Protein AF-A0A958XP12-F1 (afdb_monomer_lite)

Structure (mmCIF, N/CA/C/O backbone):
data_AF-A0A958XP12-F1
#
_entry.id   AF-A0A958XP12-F1
#
loop_
_atom_site.group_PDB
_atom_site.id
_atom_site.type_symbol
_atom_site.label_atom_id
_atom_site.label_alt_id
_atom_site.label_comp_id
_atom_site.label_asym_id
_atom_site.label_entity_id
_atom_site.label_seq_id
_atom_site.pdbx_PDB_ins_code
_atom_site.Cartn_x
_atom_site.Cartn_y
_atom_site.Cartn_z
_atom_site.occupancy
_atom_site.B_iso_or_equiv
_atom_site.auth_seq_id
_atom_site.auth_comp_id
_atom_site.auth_asym_id
_atom_site.auth_atom_id
_atom_site.pdbx_PDB_model_num
ATOM 1 N N . MET A 1 1 ? 42.871 -9.742 24.545 1.00 56.06 1 MET A N 1
ATOM 2 C CA . MET A 1 1 ? 42.471 -8.638 23.638 1.00 56.06 1 MET A CA 1
ATOM 3 C C . MET A 1 1 ? 41.776 -9.166 22.369 1.00 56.06 1 MET A C 1
ATOM 5 O O . MET A 1 1 ? 42.217 -8.876 21.269 1.00 56.06 1 MET A O 1
ATOM 9 N N . LYS A 1 2 ? 40.724 -9.990 22.494 1.00 57.03 2 LYS A N 1
ATOM 10 C CA . LYS A 1 2 ? 39.988 -10.587 21.356 1.00 57.03 2 LYS A CA 1
ATOM 11 C C . LYS A 1 2 ? 38.436 -10.591 21.445 1.00 57.03 2 LYS A C 1
ATOM 13 O O . LYS A 1 2 ? 37.845 -11.048 20.479 1.00 57.03 2 LYS A O 1
ATOM 18 N N . PRO A 1 3 ? 37.732 -10.109 22.499 1.00 56.09 3 PRO A N 1
ATOM 19 C CA . PRO A 1 3 ? 36.262 -10.173 22.502 1.00 56.09 3 PRO A CA 1
ATOM 20 C C . PRO A 1 3 ? 35.584 -8.970 21.822 1.00 56.09 3 PRO A C 1
ATOM 22 O O . PRO A 1 3 ? 34.453 -9.090 21.362 1.00 56.09 3 PRO A O 1
ATOM 25 N N . LEU A 1 4 ? 36.267 -7.821 21.718 1.00 58.84 4 LEU A N 1
ATOM 26 C CA . LEU A 1 4 ? 35.678 -6.594 21.164 1.00 58.84 4 LEU A CA 1
ATOM 27 C C . LEU A 1 4 ? 35.451 -6.690 19.645 1.00 58.84 4 LEU A C 1
ATOM 29 O O . LEU A 1 4 ? 34.446 -6.208 19.134 1.00 58.84 4 LEU A O 1
ATOM 33 N N . PHE A 1 5 ? 36.355 -7.368 18.934 1.00 59.00 5 PHE A N 1
ATOM 34 C CA . PHE A 1 5 ? 36.275 -7.528 17.480 1.00 59.00 5 PHE A CA 1
ATOM 35 C C . PHE A 1 5 ? 35.130 -8.468 17.070 1.00 59.00 5 PHE A C 1
ATOM 37 O O . PHE A 1 5 ? 34.421 -8.209 16.104 1.00 59.00 5 PHE A O 1
ATOM 44 N N . THR A 1 6 ? 34.891 -9.524 17.852 1.00 59.31 6 THR A N 1
ATOM 45 C CA . THR A 1 6 ? 33.806 -10.487 17.612 1.00 59.31 6 THR A CA 1
ATOM 46 C C . THR A 1 6 ? 32.430 -9.863 17.839 1.00 59.31 6 THR A C 1
ATOM 48 O O . THR A 1 6 ? 31.501 -10.130 17.082 1.00 59.31 6 THR A O 1
ATOM 51 N N . PHE A 1 7 ? 32.301 -8.982 18.835 1.00 58.03 7 PHE A N 1
ATOM 52 C CA . PHE A 1 7 ? 31.047 -8.276 19.114 1.00 58.03 7 PHE A CA 1
ATOM 53 C C . PHE A 1 7 ? 30.670 -7.306 17.983 1.00 58.03 7 PHE A C 1
ATOM 55 O O . PHE A 1 7 ? 29.507 -7.207 17.598 1.00 58.03 7 PHE A O 1
ATOM 62 N N . LEU A 1 8 ? 31.670 -6.643 17.397 1.00 58.00 8 LEU A N 1
ATOM 63 C CA . LEU A 1 8 ? 31.486 -5.687 16.305 1.00 58.00 8 LEU A CA 1
ATOM 64 C C . LEU A 1 8 ? 31.008 -6.374 15.015 1.00 58.00 8 LEU A C 1
ATOM 66 O O . LEU A 1 8 ? 30.164 -5.840 14.301 1.00 58.00 8 LEU A O 1
ATOM 70 N N . ILE A 1 9 ? 31.471 -7.602 14.770 1.00 58.62 9 ILE A N 1
ATOM 71 C CA . ILE A 1 9 ? 31.038 -8.431 13.640 1.00 58.62 9 ILE A CA 1
ATOM 72 C C . ILE A 1 9 ? 29.573 -8.885 13.803 1.00 58.62 9 ILE A C 1
ATOM 74 O O . ILE A 1 9 ? 28.804 -8.818 12.848 1.00 58.62 9 ILE A O 1
ATOM 78 N N . VAL A 1 10 ? 29.144 -9.282 15.008 1.00 58.28 10 VAL A N 1
ATOM 79 C CA . VAL A 1 10 ? 27.753 -9.718 15.268 1.00 58.28 10 VAL A CA 1
ATOM 80 C C . VAL A 1 10 ? 26.746 -8.574 15.085 1.00 58.28 10 VAL A C 1
ATOM 82 O O . VAL A 1 10 ? 25.683 -8.770 14.490 1.00 58.28 10 VAL A O 1
ATOM 85 N N . VAL A 1 11 ? 27.090 -7.356 15.514 1.00 56.91 11 VAL A N 1
ATOM 86 C CA . VAL A 1 11 ? 26.243 -6.168 15.295 1.00 56.91 11 VAL A CA 1
ATOM 87 C C . VAL A 1 11 ? 26.144 -5.829 13.801 1.00 56.91 11 VAL A C 1
ATOM 89 O O . VAL A 1 11 ? 25.067 -5.471 13.326 1.00 56.91 11 VAL A O 1
ATOM 92 N N . PHE A 1 12 ? 27.224 -6.017 13.036 1.00 51.75 12 PHE A N 1
ATOM 93 C CA . PHE A 1 12 ? 27.243 -5.758 11.593 1.00 51.75 12 PHE A CA 1
ATOM 94 C C . PHE A 1 12 ? 26.412 -6.766 10.775 1.00 51.75 12 PHE A C 1
ATOM 96 O O . PHE A 1 12 ? 25.830 -6.397 9.761 1.00 51.75 12 PHE A O 1
ATOM 103 N N . TYR A 1 13 ? 26.287 -8.023 11.218 1.00 52.97 13 TYR A N 1
ATOM 104 C CA . TYR A 1 13 ? 25.411 -9.007 10.557 1.00 52.97 13 TYR A CA 1
ATOM 105 C C . TYR A 1 13 ? 23.925 -8.837 10.904 1.00 52.97 13 TYR A C 1
ATOM 107 O O . TYR A 1 13 ? 23.062 -9.248 10.130 1.00 52.97 13 TYR A O 1
ATOM 115 N N . SER A 1 14 ? 23.608 -8.189 12.027 1.00 50.69 14 SER A N 1
ATOM 116 C CA . SER A 1 14 ? 22.222 -7.933 12.449 1.00 50.69 14 SER A CA 1
ATOM 117 C C . SER A 1 14 ? 21.520 -6.873 11.587 1.00 50.69 14 SER A C 1
ATOM 119 O O . SER A 1 14 ? 20.296 -6.877 11.476 1.00 50.69 14 SER A O 1
ATOM 121 N N . SER A 1 15 ? 22.274 -5.966 10.956 1.00 49.16 15 SER A N 1
ATOM 122 C CA . SER A 1 15 ? 21.731 -4.875 10.130 1.00 49.16 15 SER A CA 1
ATOM 123 C C . SER A 1 15 ? 21.431 -5.279 8.679 1.00 49.16 15 SER A C 1
ATOM 125 O O . SER A 1 15 ? 20.682 -4.583 7.995 1.00 49.16 15 SER A O 1
ATOM 127 N N . LEU A 1 16 ? 21.954 -6.417 8.209 1.00 47.53 16 LEU A N 1
ATOM 128 C CA . LEU A 1 16 ? 21.762 -6.902 6.835 1.00 47.53 16 LEU A CA 1
ATOM 129 C C . LEU A 1 16 ? 20.411 -7.600 6.606 1.00 47.53 16 LEU A C 1
ATOM 131 O O . LEU A 1 16 ? 20.012 -7.804 5.462 1.00 47.53 16 LEU A O 1
ATOM 135 N N . ALA A 1 17 ? 19.670 -7.921 7.670 1.00 48.59 17 ALA A N 1
ATOM 136 C CA . ALA A 1 17 ? 18.374 -8.594 7.570 1.00 48.59 17 ALA A CA 1
ATOM 137 C C . ALA A 1 17 ? 17.222 -7.681 7.091 1.00 48.59 17 ALA A C 1
ATOM 139 O O . ALA A 1 17 ? 16.111 -8.162 6.881 1.00 48.59 17 ALA A O 1
ATOM 140 N N . PHE A 1 18 ? 17.451 -6.372 6.921 1.00 52.06 18 PHE A N 1
ATOM 141 C CA . PHE A 1 18 ? 16.371 -5.391 6.733 1.00 52.06 18 PHE A CA 1
ATOM 142 C C . PHE A 1 18 ? 16.212 -4.841 5.304 1.00 52.06 18 PHE A C 1
ATOM 144 O O . PHE A 1 18 ? 15.454 -3.898 5.095 1.00 52.06 18 PHE A O 1
ATOM 151 N N . ALA A 1 19 ? 16.900 -5.402 4.306 1.00 50.06 19 ALA A N 1
ATOM 152 C CA . ALA A 1 19 ? 16.948 -4.814 2.961 1.00 50.06 19 ALA A CA 1
ATOM 153 C C . ALA A 1 19 ? 16.498 -5.747 1.825 1.00 50.06 19 ALA A C 1
ATOM 155 O O . ALA A 1 19 ? 16.880 -5.539 0.673 1.00 50.06 19 ALA A O 1
ATOM 156 N N . GLN A 1 20 ? 15.654 -6.751 2.094 1.00 55.31 20 GLN A N 1
ATOM 157 C CA . GLN A 1 20 ? 15.004 -7.505 1.015 1.00 55.31 20 GLN A CA 1
ATOM 158 C C . GLN A 1 20 ? 13.810 -6.713 0.460 1.00 55.31 20 GLN A C 1
ATOM 160 O O . GLN A 1 20 ? 12.643 -7.032 0.670 1.00 55.31 20 GLN A O 1
ATOM 165 N N . SER A 1 21 ? 14.132 -5.607 -0.204 1.00 67.31 21 SER A N 1
ATOM 166 C CA . SER A 1 21 ? 13.186 -4.593 -0.665 1.00 67.31 21 SER A CA 1
ATOM 167 C C . SER A 1 21 ? 12.849 -4.824 -2.137 1.00 67.31 21 SER A C 1
ATOM 169 O O . SER A 1 21 ? 13.659 -4.556 -3.018 1.00 67.31 21 SER A O 1
ATOM 171 N N . SER A 1 22 ? 11.653 -5.343 -2.404 1.00 88.88 22 SER A N 1
ATOM 172 C CA . SER A 1 22 ? 11.099 -5.480 -3.755 1.00 88.88 22 SER A CA 1
ATOM 173 C C . SER A 1 22 ? 9.663 -4.968 -3.779 1.00 88.88 22 SER A C 1
ATOM 175 O O . SER A 1 22 ? 9.003 -4.920 -2.736 1.00 88.88 22 SER A O 1
ATOM 177 N N . TYR A 1 23 ? 9.154 -4.644 -4.971 1.00 94.31 23 TYR A N 1
ATOM 178 C CA . TYR A 1 23 ? 7.740 -4.316 -5.176 1.00 94.31 23 TYR A CA 1
ATOM 179 C C . TYR A 1 23 ? 6.820 -5.356 -4.521 1.00 94.31 23 TYR A C 1
ATOM 181 O O . TYR A 1 23 ? 5.957 -5.010 -3.716 1.00 94.31 23 TYR A O 1
ATOM 189 N N . GLY A 1 24 ? 7.047 -6.643 -4.810 1.00 95.06 24 GLY A N 1
ATOM 190 C CA . GLY A 1 24 ? 6.213 -7.731 -4.300 1.00 95.06 24 GLY A CA 1
ATOM 191 C C . GLY A 1 24 ? 6.201 -7.792 -2.774 1.00 95.06 24 GLY A C 1
ATOM 192 O O . GLY A 1 24 ? 5.137 -7.914 -2.173 1.00 95.06 24 GLY A O 1
ATOM 193 N N . GLU A 1 25 ? 7.360 -7.632 -2.137 1.00 95.38 25 GLU A N 1
ATOM 194 C CA . GLU A 1 25 ? 7.451 -7.631 -0.678 1.00 95.38 25 GLU A CA 1
ATOM 195 C C . GLU A 1 25 ? 6.712 -6.446 -0.050 1.00 95.38 25 GLU A C 1
ATOM 197 O O . GLU A 1 25 ? 5.939 -6.616 0.896 1.00 95.38 25 GLU A O 1
ATOM 202 N N . ALA A 1 26 ? 6.884 -5.253 -0.617 1.00 96.38 26 ALA A N 1
ATOM 203 C CA . ALA A 1 26 ? 6.192 -4.056 -0.164 1.00 96.38 26 ALA A CA 1
ATOM 204 C C . ALA A 1 26 ? 4.662 -4.192 -0.310 1.00 96.38 26 ALA A C 1
ATOM 206 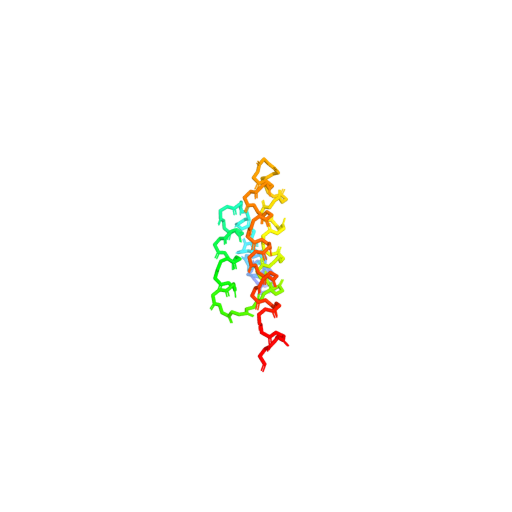O O . ALA A 1 26 ? 3.929 -3.840 0.617 1.00 96.38 26 ALA A O 1
ATOM 207 N N . ILE A 1 27 ? 4.175 -4.797 -1.403 1.00 97.81 27 ILE A N 1
ATOM 208 C CA . ILE A 1 27 ? 2.750 -5.125 -1.573 1.00 97.81 27 ILE A CA 1
ATOM 209 C C . ILE A 1 27 ? 2.270 -6.115 -0.507 1.00 97.81 27 ILE A C 1
ATOM 211 O O . ILE A 1 27 ? 1.249 -5.856 0.130 1.00 97.81 27 ILE A O 1
ATOM 215 N N . ARG A 1 28 ? 2.999 -7.215 -0.257 1.00 97.56 28 ARG A N 1
ATOM 216 C CA . ARG A 1 28 ? 2.613 -8.209 0.766 1.00 97.56 28 ARG A CA 1
ATOM 217 C C . ARG A 1 28 ? 2.498 -7.584 2.153 1.00 97.56 28 ARG A C 1
ATOM 219 O O . ARG A 1 28 ? 1.529 -7.845 2.867 1.00 97.56 28 ARG A O 1
ATOM 226 N N . GLN A 1 29 ? 3.472 -6.755 2.525 1.00 97.44 29 GLN A N 1
ATOM 227 C CA . GLN A 1 29 ? 3.475 -6.058 3.809 1.00 97.44 29 GLN A CA 1
ATOM 228 C C . GLN A 1 29 ? 2.329 -5.045 3.907 1.00 97.44 29 GLN A C 1
ATOM 230 O O . GLN A 1 29 ? 1.680 -4.970 4.950 1.00 97.44 29 GLN A O 1
ATOM 235 N N . GLY A 1 30 ? 2.047 -4.304 2.829 1.00 97.62 30 GLY A N 1
ATOM 236 C CA . GLY A 1 30 ? 0.916 -3.379 2.771 1.00 97.62 30 GLY A CA 1
ATOM 237 C C . GLY A 1 30 ? -0.430 -4.089 2.918 1.00 97.62 30 GLY A C 1
ATOM 238 O O . GLY A 1 30 ? -1.238 -3.701 3.757 1.00 97.62 30 GLY A O 1
ATOM 239 N N . ASP A 1 31 ? -0.632 -5.193 2.195 1.00 98.38 31 ASP A N 1
ATOM 240 C CA . ASP A 1 31 ? -1.859 -5.995 2.264 1.00 98.38 31 ASP A CA 1
ATOM 241 C C . ASP A 1 31 ? -2.053 -6.628 3.651 1.00 98.38 31 ASP A C 1
ATOM 243 O O . ASP A 1 31 ? -3.176 -6.715 4.151 1.00 98.38 31 ASP A O 1
ATOM 247 N N . ALA A 1 32 ? -0.968 -7.060 4.300 1.00 98.31 32 ALA A N 1
ATOM 248 C CA . ALA A 1 32 ? -1.021 -7.561 5.670 1.00 98.31 32 ALA A CA 1
ATOM 249 C C . ALA A 1 32 ? -1.411 -6.464 6.673 1.00 98.31 32 ALA A C 1
ATOM 251 O O . ALA A 1 32 ? -2.257 -6.710 7.530 1.00 98.31 32 ALA A O 1
ATOM 252 N N . ALA A 1 33 ? -0.841 -5.263 6.549 1.00 98.38 33 ALA A N 1
ATOM 253 C CA . ALA A 1 33 ? -1.202 -4.116 7.380 1.00 98.38 33 ALA A CA 1
ATOM 254 C C . ALA A 1 33 ? -2.668 -3.699 7.165 1.00 98.38 33 ALA A C 1
ATOM 256 O O . ALA A 1 33 ? -3.387 -3.466 8.135 1.00 98.38 33 ALA A O 1
ATOM 257 N N . LEU A 1 34 ? -3.144 -3.694 5.914 1.00 98.25 34 LEU A N 1
ATOM 258 C CA . LEU A 1 34 ? -4.533 -3.380 5.573 1.00 98.25 34 LEU A CA 1
ATOM 259 C C . LEU A 1 34 ? -5.514 -4.338 6.263 1.00 98.25 34 LEU A C 1
ATOM 261 O O . LEU A 1 34 ? -6.478 -3.891 6.877 1.00 98.25 34 LEU A O 1
ATOM 265 N N . ARG A 1 35 ? -5.242 -5.651 6.226 1.00 97.88 35 ARG A N 1
ATOM 266 C CA . ARG A 1 35 ? -6.072 -6.663 6.908 1.00 97.88 35 ARG A CA 1
ATOM 267 C C . ARG A 1 35 ? -6.108 -6.503 8.428 1.00 97.88 35 ARG A C 1
ATOM 269 O O . ARG A 1 35 ? -7.082 -6.914 9.045 1.00 97.88 35 ARG A O 1
ATOM 276 N N . ARG A 1 36 ? -5.064 -5.926 9.028 1.00 97.81 36 ARG A N 1
ATOM 277 C CA . ARG A 1 36 ? -5.001 -5.629 10.468 1.00 97.81 36 ARG A CA 1
ATOM 278 C C . ARG A 1 36 ? -5.625 -4.277 10.841 1.00 97.81 36 ARG A C 1
ATOM 280 O O . ARG A 1 36 ? -5.603 -3.919 12.011 1.00 97.81 36 ARG A O 1
ATOM 287 N N . GLY A 1 37 ? -6.141 -3.513 9.875 1.00 97.06 37 GLY A N 1
ATOM 288 C CA . GLY A 1 37 ? -6.644 -2.153 10.104 1.00 97.06 37 GLY A CA 1
ATOM 289 C C . GLY A 1 37 ? -5.540 -1.104 10.298 1.00 97.06 37 GLY A C 1
ATOM 290 O O . GLY A 1 37 ? -5.804 0.035 10.669 1.00 97.06 37 GLY A O 1
ATOM 291 N N . GLU A 1 38 ? -4.280 -1.447 10.023 1.00 98.12 38 GLU A N 1
ATOM 292 C CA . GLU A 1 38 ? -3.131 -0.544 10.137 1.00 98.12 38 GLU A CA 1
ATOM 293 C C . GLU A 1 38 ? -3.001 0.334 8.878 1.00 98.12 38 GLU A C 1
ATOM 295 O O . GLU A 1 38 ? -1.985 0.314 8.176 1.00 98.12 38 GLU A O 1
ATOM 30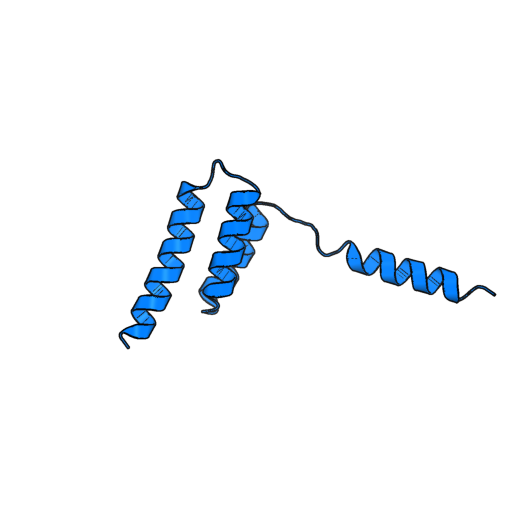0 N N . TYR A 1 39 ? -4.037 1.111 8.555 1.00 97.62 39 TYR A N 1
ATOM 301 C CA . TYR A 1 39 ? -4.169 1.777 7.251 1.00 97.62 39 TYR A CA 1
ATOM 302 C C . TYR A 1 39 ? -3.000 2.708 6.904 1.00 97.62 39 TYR A C 1
ATOM 304 O O . TYR A 1 39 ? -2.492 2.689 5.783 1.00 97.62 39 TYR A O 1
ATOM 312 N N . LYS A 1 40 ? -2.488 3.470 7.879 1.00 97.44 40 LYS A N 1
ATOM 313 C CA . LYS A 1 40 ? -1.314 4.340 7.681 1.00 97.44 40 LYS A CA 1
ATOM 314 C C . LYS A 1 40 ? -0.063 3.539 7.307 1.00 97.44 40 LYS A C 1
ATOM 316 O O . LYS A 1 40 ? 0.731 3.984 6.478 1.00 97.44 40 LYS A O 1
ATOM 321 N N . THR A 1 41 ? 0.125 2.370 7.917 1.00 97.31 41 THR A N 1
ATOM 322 C CA . THR A 1 41 ? 1.237 1.464 7.603 1.00 97.31 41 THR A CA 1
ATOM 323 C C . THR A 1 41 ? 1.050 0.852 6.220 1.00 97.31 41 THR A C 1
ATOM 325 O O . THR A 1 41 ? 2.006 0.829 5.445 1.00 97.31 41 THR A O 1
ATOM 328 N N . ALA A 1 42 ? -0.173 0.439 5.877 1.00 98.44 42 ALA A N 1
ATOM 329 C CA . ALA A 1 42 ? -0.501 -0.087 4.555 1.00 98.44 42 ALA A CA 1
ATOM 330 C C . ALA A 1 42 ? -0.158 0.918 3.443 1.00 98.44 42 ALA A C 1
ATOM 332 O O . ALA A 1 42 ? 0.620 0.600 2.546 1.00 98.44 42 ALA A O 1
ATOM 333 N N . ILE A 1 43 ? -0.630 2.163 3.569 1.00 98.38 43 ILE A N 1
ATOM 334 C CA . ILE A 1 43 ? -0.374 3.248 2.608 1.00 98.38 43 ILE A CA 1
ATOM 335 C C . ILE A 1 43 ? 1.130 3.502 2.438 1.00 98.38 43 ILE A C 1
ATOM 337 O O . ILE A 1 43 ? 1.626 3.572 1.315 1.00 98.38 43 ILE A O 1
ATOM 341 N N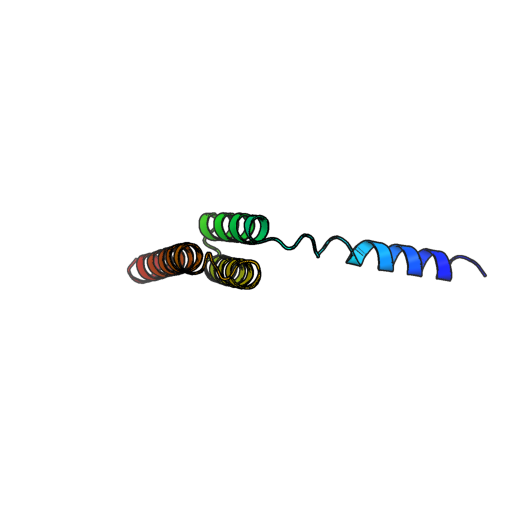 . LYS A 1 44 ? 1.891 3.572 3.540 1.00 98.06 44 LYS A N 1
ATOM 342 C CA . LYS A 1 44 ? 3.355 3.732 3.478 1.00 98.06 44 LYS A CA 1
ATOM 343 C C . LYS A 1 44 ? 4.032 2.602 2.699 1.00 98.06 44 LYS A C 1
ATOM 345 O O . LYS A 1 44 ? 4.958 2.859 1.934 1.00 98.06 44 LYS A O 1
ATOM 350 N N . LYS A 1 45 ? 3.591 1.356 2.894 1.00 98.12 45 LYS A N 1
ATOM 351 C CA . LYS A 1 45 ? 4.150 0.191 2.192 1.00 98.12 45 LYS A CA 1
ATOM 352 C C . LYS A 1 45 ? 3.771 0.175 0.714 1.00 98.12 45 LYS A C 1
ATOM 354 O O . LYS A 1 45 ? 4.612 -0.158 -0.110 1.00 98.12 45 LYS A O 1
ATOM 359 N N . TYR A 1 46 ? 2.568 0.614 0.365 1.00 98.25 46 TYR A N 1
ATOM 360 C CA . TYR A 1 46 ? 2.163 0.784 -1.027 1.00 98.25 46 TYR A CA 1
ATOM 361 C C . TYR A 1 46 ? 2.995 1.852 -1.745 1.00 98.25 46 TYR A C 1
ATOM 363 O O . TYR A 1 46 ? 3.528 1.566 -2.813 1.00 98.25 46 TYR A O 1
ATOM 371 N N . PHE A 1 47 ? 3.234 3.016 -1.135 1.00 97.50 47 PHE A N 1
ATOM 372 C CA . PHE A 1 47 ? 4.141 4.010 -1.724 1.00 97.50 47 PHE A CA 1
ATOM 373 C C . PHE A 1 47 ? 5.577 3.499 -1.871 1.00 97.50 47 PHE A C 1
ATOM 375 O O . PHE A 1 47 ? 6.224 3.774 -2.879 1.00 97.50 47 PHE A O 1
ATOM 382 N N . ALA A 1 48 ? 6.071 2.707 -0.914 1.00 96.25 48 ALA A N 1
ATOM 383 C CA . ALA A 1 48 ? 7.361 2.041 -1.073 1.00 96.25 48 ALA A CA 1
ATOM 384 C C . ALA A 1 48 ? 7.356 1.073 -2.271 1.00 96.25 48 ALA A C 1
ATOM 386 O O . ALA A 1 48 ? 8.332 1.029 -3.012 1.00 96.25 48 ALA A O 1
ATOM 387 N N . ALA A 1 49 ? 6.260 0.340 -2.503 1.00 96.69 49 ALA A N 1
ATOM 388 C CA . ALA A 1 49 ? 6.118 -0.522 -3.675 1.00 96.69 49 ALA A CA 1
ATOM 389 C C . ALA A 1 49 ? 6.214 0.281 -4.984 1.00 96.69 49 ALA A C 1
ATOM 391 O O . ALA A 1 49 ? 6.982 -0.101 -5.861 1.00 96.69 49 ALA A O 1
ATOM 392 N N . GLU A 1 50 ? 5.510 1.411 -5.104 1.00 96.44 50 GLU A N 1
ATOM 393 C CA . GLU A 1 50 ? 5.610 2.295 -6.282 1.00 96.44 50 GLU A CA 1
ATOM 394 C C . GLU A 1 50 ? 7.026 2.844 -6.484 1.00 96.44 50 GLU A C 1
ATOM 396 O O . GLU A 1 50 ? 7.487 2.921 -7.618 1.00 96.44 50 GLU A O 1
ATOM 401 N N . ALA A 1 51 ? 7.750 3.158 -5.407 1.00 95.81 51 ALA A N 1
ATOM 402 C CA . ALA A 1 51 ? 9.146 3.575 -5.511 1.00 95.81 51 ALA A CA 1
ATOM 403 C C . ALA A 1 51 ? 10.066 2.461 -6.054 1.00 95.81 51 ALA A C 1
ATOM 405 O O . ALA A 1 51 ? 11.052 2.766 -6.721 1.00 95.81 51 ALA A O 1
ATOM 406 N N . PHE A 1 52 ? 9.748 1.183 -5.798 1.00 94.12 52 PHE A N 1
ATOM 407 C CA . PHE A 1 52 ? 10.481 0.043 -6.367 1.00 94.12 52 PHE A CA 1
ATOM 408 C C . PHE A 1 52 ? 10.100 -0.258 -7.818 1.00 94.12 52 PHE A C 1
ATOM 410 O O . PHE A 1 52 ? 10.965 -0.658 -8.594 1.00 94.12 52 PHE A O 1
ATOM 417 N N . ASP A 1 53 ? 8.827 -0.098 -8.184 1.00 94.38 53 ASP A N 1
ATOM 418 C CA . ASP A 1 53 ? 8.352 -0.283 -9.558 1.00 94.38 53 ASP A CA 1
ATOM 419 C C . ASP A 1 53 ? 7.331 0.806 -9.941 1.00 94.38 53 ASP A C 1
ATOM 421 O O . ASP A 1 53 ? 6.114 0.626 -9.774 1.00 94.38 53 ASP A O 1
ATOM 425 N N . PRO A 1 54 ? 7.809 1.930 -10.508 1.00 95.50 54 PRO A N 1
ATOM 426 C CA . PRO A 1 54 ? 6.946 3.030 -10.930 1.00 95.50 54 PRO A CA 1
ATOM 427 C C . PRO A 1 54 ? 5.945 2.643 -12.027 1.00 95.50 54 PRO A C 1
ATOM 429 O O . PRO A 1 54 ? 4.898 3.279 -12.154 1.00 95.50 54 PRO A O 1
ATOM 432 N N . SER A 1 55 ? 6.206 1.581 -12.805 1.00 97.00 55 SER A N 1
ATOM 433 C CA . SER A 1 55 ? 5.276 1.114 -13.847 1.00 97.00 55 SER A CA 1
ATOM 434 C C . SER A 1 55 ? 3.969 0.567 -13.258 1.00 97.00 55 SER A C 1
ATOM 436 O O . SER A 1 55 ? 2.939 0.528 -13.933 1.00 97.00 55 SER A O 1
ATOM 438 N N . LYS A 1 56 ? 3.980 0.186 -11.973 1.00 97.06 56 LYS A N 1
ATOM 439 C CA . LYS A 1 56 ? 2.822 -0.335 -11.233 1.00 97.06 56 LYS A CA 1
ATOM 440 C C . LYS A 1 56 ? 2.036 0.741 -10.496 1.00 97.06 56 LYS A C 1
ATOM 442 O O . LYS A 1 56 ? 1.149 0.395 -9.713 1.00 97.06 56 LYS A O 1
ATOM 447 N N . LYS A 1 57 ? 2.307 2.024 -10.752 1.00 96.00 57 LYS A N 1
ATOM 448 C CA . LYS A 1 57 ? 1.626 3.158 -10.113 1.00 96.00 57 LYS A CA 1
ATOM 449 C C . LYS A 1 57 ? 0.105 3.007 -10.070 1.00 96.00 57 LYS A C 1
ATOM 451 O O . LYS A 1 57 ? -0.482 3.171 -9.009 1.00 96.00 57 LYS A O 1
ATOM 456 N N . ALA A 1 58 ? -0.536 2.618 -11.175 1.00 97.88 58 ALA A N 1
ATOM 457 C CA . ALA A 1 58 ? -1.992 2.433 -11.211 1.00 97.88 58 ALA A CA 1
ATOM 458 C C . ALA A 1 58 ? -2.479 1.354 -10.221 1.00 97.88 58 ALA A C 1
ATOM 460 O O . ALA A 1 58 ? -3.455 1.553 -9.498 1.00 97.88 58 ALA A O 1
ATOM 461 N N . THR A 1 59 ? -1.768 0.225 -10.135 1.00 97.00 59 THR A N 1
ATOM 462 C CA . THR A 1 59 ? -2.065 -0.852 -9.179 1.00 97.00 59 THR A CA 1
ATOM 463 C C . THR A 1 59 ? -1.854 -0.401 -7.735 1.00 97.00 59 THR A C 1
ATOM 465 O O . THR A 1 59 ? -2.664 -0.717 -6.864 1.00 97.00 59 THR A O 1
ATOM 468 N N . VAL A 1 60 ? -0.774 0.337 -7.467 1.00 97.94 60 VAL A N 1
ATOM 469 C CA . VAL A 1 60 ? -0.482 0.878 -6.132 1.00 97.94 60 VAL A CA 1
ATOM 470 C C . VAL A 1 60 ? -1.537 1.903 -5.721 1.00 97.94 60 VAL A C 1
ATOM 472 O O . VAL A 1 60 ? -2.063 1.823 -4.612 1.00 97.94 60 VAL A O 1
ATOM 475 N N . GLN A 1 61 ? -1.907 2.815 -6.620 1.00 98.31 61 GLN A N 1
ATOM 476 C CA . GLN A 1 61 ? -2.915 3.841 -6.375 1.00 98.31 61 GLN A CA 1
ATOM 477 C C . GLN A 1 61 ? -4.272 3.228 -6.013 1.00 98.31 61 GLN A C 1
ATOM 479 O O . GLN A 1 61 ? -4.893 3.660 -5.046 1.00 98.31 61 GLN A O 1
ATOM 484 N N . ALA A 1 62 ? -4.703 2.173 -6.713 1.00 98.50 62 ALA A N 1
ATOM 485 C CA . ALA A 1 62 ? -5.934 1.458 -6.372 1.00 98.50 62 ALA A CA 1
ATOM 486 C C . ALA A 1 62 ? -5.904 0.892 -4.939 1.00 98.50 62 ALA A C 1
ATOM 488 O O . ALA A 1 62 ? -6.891 0.979 -4.210 1.00 98.50 62 ALA A O 1
ATOM 489 N N . LYS A 1 63 ? -4.758 0.356 -4.501 1.00 98.38 63 LYS A N 1
ATOM 490 C CA . LYS A 1 63 ? -4.579 -0.159 -3.134 1.00 98.38 63 LYS A CA 1
ATOM 491 C C . LYS A 1 63 ? -4.558 0.951 -2.079 1.00 98.38 63 LYS A C 1
ATOM 493 O O . LYS A 1 63 ? -5.118 0.771 -1.000 1.00 98.38 63 LYS A O 1
ATOM 498 N N . VAL A 1 64 ? -3.942 2.095 -2.381 1.00 98.44 64 VAL A N 1
ATOM 499 C CA . VAL A 1 64 ? -3.962 3.279 -1.506 1.00 98.44 64 VAL A CA 1
ATOM 500 C C . VAL A 1 64 ? -5.389 3.802 -1.340 1.00 98.44 64 VAL A C 1
ATOM 502 O O . VAL A 1 64 ? -5.813 4.032 -0.210 1.00 98.44 64 VAL A O 1
ATOM 505 N N . ASN A 1 65 ?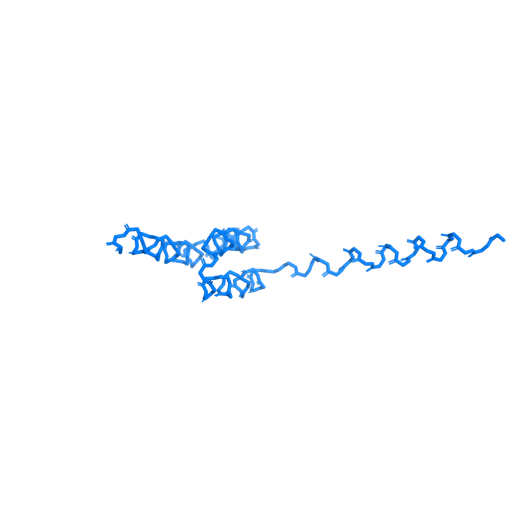 -6.150 3.912 -2.431 1.00 98.38 65 ASN A N 1
ATOM 506 C CA . ASN A 1 65 ? -7.552 4.330 -2.384 1.00 98.38 65 ASN A CA 1
ATOM 507 C C . ASN A 1 65 ? -8.392 3.370 -1.535 1.00 98.38 65 ASN A C 1
ATOM 509 O O . ASN A 1 65 ? -9.079 3.818 -0.628 1.00 98.38 65 ASN A O 1
ATOM 513 N N . ALA A 1 66 ? -8.235 2.055 -1.719 1.00 97.94 66 ALA A N 1
ATOM 514 C CA . ALA A 1 66 ? -8.938 1.065 -0.902 1.00 97.94 66 ALA A CA 1
ATOM 515 C C . ALA A 1 66 ? -8.639 1.205 0.605 1.00 97.94 66 ALA A C 1
ATOM 517 O O . ALA A 1 66 ? -9.510 0.960 1.439 1.00 97.94 66 ALA A O 1
ATOM 518 N N . ALA A 1 67 ? -7.416 1.603 0.976 1.00 97.94 67 ALA A N 1
ATOM 519 C CA . ALA A 1 67 ? -7.084 1.894 2.368 1.00 97.94 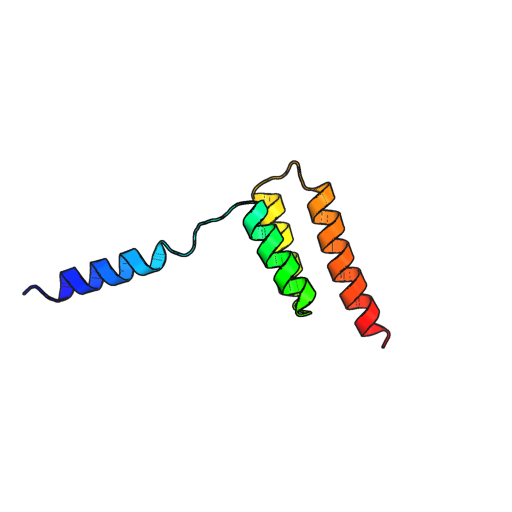67 ALA A CA 1
ATOM 520 C C . ALA A 1 67 ? -7.789 3.163 2.879 1.00 97.94 67 ALA A C 1
ATOM 522 O O . ALA A 1 67 ? -8.257 3.169 4.015 1.00 97.94 67 ALA A O 1
ATOM 523 N N . PHE A 1 68 ? -7.896 4.211 2.056 1.00 98.06 68 PHE A N 1
ATOM 524 C CA . PHE A 1 68 ? -8.648 5.422 2.401 1.00 98.06 68 PHE A CA 1
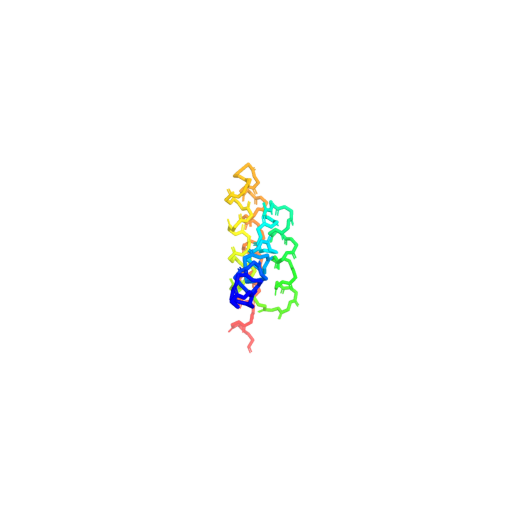ATOM 525 C C . PHE A 1 68 ? -10.153 5.174 2.509 1.00 98.06 68 PHE A C 1
ATOM 527 O O . PHE A 1 68 ? -10.749 5.622 3.482 1.00 98.06 68 PHE A O 1
ATOM 534 N N . ASP A 1 69 ? -10.745 4.399 1.601 1.00 97.56 69 ASP A N 1
ATOM 535 C CA . ASP A 1 69 ? -12.169 4.045 1.654 1.00 97.56 69 ASP A CA 1
ATOM 536 C C . ASP A 1 69 ? -12.513 3.326 2.967 1.00 97.56 69 ASP A C 1
ATOM 538 O O . ASP A 1 69 ? -13.552 3.571 3.575 1.00 97.56 69 ASP A O 1
ATOM 542 N N . LYS A 1 70 ? -11.609 2.463 3.452 1.00 96.19 70 LYS A N 1
ATOM 543 C CA . LYS A 1 70 ? -11.755 1.803 4.757 1.00 96.19 70 LYS A CA 1
ATOM 544 C C . LYS A 1 70 ? -11.634 2.771 5.932 1.00 96.19 70 LYS A C 1
ATOM 546 O O . LYS A 1 70 ? -12.379 2.619 6.894 1.00 96.19 70 LYS A O 1
ATOM 551 N N . ILE A 1 71 ? -10.723 3.744 5.868 1.00 96.12 71 ILE A N 1
ATOM 552 C CA . ILE A 1 71 ? -10.623 4.800 6.889 1.00 96.12 71 ILE A CA 1
ATOM 553 C C . ILE A 1 71 ? -11.918 5.617 6.929 1.00 96.12 71 ILE A C 1
ATOM 555 O O . ILE A 1 71 ? -12.422 5.894 8.013 1.00 96.12 71 ILE A O 1
ATOM 559 N N . GLU A 1 72 ? -12.451 5.992 5.767 1.00 96.25 72 GLU A N 1
ATOM 560 C CA . GLU A 1 72 ? -13.665 6.803 5.683 1.00 96.25 72 GLU A CA 1
ATOM 561 C C . GLU A 1 72 ? -14.890 6.032 6.179 1.00 96.25 72 GLU A C 1
ATOM 563 O O . GLU A 1 72 ? -15.676 6.574 6.947 1.00 96.25 72 GLU A O 1
ATOM 568 N N . ALA A 1 73 ? -15.015 4.747 5.834 1.00 95.31 73 ALA A N 1
ATOM 569 C CA . ALA A 1 73 ? -16.087 3.903 6.357 1.00 95.31 73 ALA A CA 1
ATOM 570 C C . ALA A 1 73 ? -16.105 3.885 7.896 1.00 95.31 73 ALA A C 1
ATOM 572 O O . ALA A 1 73 ? -17.159 4.081 8.485 1.00 95.31 73 ALA A O 1
ATOM 573 N N . LEU A 1 74 ? -14.938 3.755 8.540 1.00 93.75 74 LEU A N 1
ATOM 574 C CA . LEU A 1 74 ? -14.815 3.785 10.006 1.00 93.75 74 LEU A CA 1
ATOM 575 C C . LEU A 1 74 ? -15.115 5.153 10.630 1.00 93.75 74 LEU A C 1
ATOM 577 O O . LEU A 1 74 ? -15.348 5.239 11.829 1.00 93.75 74 LEU A O 1
ATOM 581 N N . ARG A 1 75 ? -15.034 6.239 9.856 1.00 92.50 75 ARG A N 1
ATOM 582 C CA . ARG A 1 75 ? -15.362 7.587 10.336 1.00 92.50 75 ARG A CA 1
ATOM 583 C C . ARG A 1 75 ? -16.873 7.812 10.414 1.00 92.50 75 ARG A C 1
ATOM 585 O O . ARG A 1 75 ? -17.316 8.678 11.165 1.00 92.50 75 ARG A O 1
ATOM 592 N N . LEU A 1 76 ? -17.626 7.101 9.579 1.00 91.06 76 LEU A N 1
ATOM 593 C CA . LEU A 1 76 ? -19.077 7.221 9.460 1.00 91.06 76 LEU A CA 1
ATOM 594 C C . LEU A 1 76 ? -19.837 6.261 10.393 1.00 91.06 76 LEU A C 1
ATOM 596 O O . LEU A 1 76 ? -21.060 6.369 10.475 1.00 91.06 76 LEU A O 1
ATOM 600 N N . GLU A 1 77 ? -19.129 5.345 11.061 1.00 74.31 77 GLU A N 1
ATOM 601 C CA . GLU A 1 77 ? -19.633 4.473 12.137 1.00 74.31 77 GLU A CA 1
ATOM 602 C C . GLU A 1 77 ? -19.661 5.195 13.493 1.00 74.31 77 GLU A C 1
ATOM 604 O O . GLU A 1 77 ? -20.642 4.974 14.241 1.00 74.31 77 GLU A O 1
#

pLDDT: mean 85.17, std 18.69, range [47.53, 98.5]

Secondary structure (DSSP, 8-state):
--HHHHHHHHHHHHSGGG----HHHHHHHHHHHHHTT-HHHHHHHHHHHHHH-GGGHHHHHHHHHHHHHHHHHHH--

Foldseek 3Di:
DPPVVVVVVVVVVVVVVPPPQELVVLQVQLVVCLVVLVLVRNLVSLVSSCVRPVVCVVVSVVSNVVSVVVVVVVVVD

Radius of gyration: 18.11 Å; chains: 1; bounding box: 62×18×38 Å

Sequence (77 aa):
MKPLFTFLIVVFYSSLAFAQSSYGEAIRQGDAALRRGEYKTAIKKYFAAEAFDPSKKATVQAKVNAAFDKIEALRLE